Protein AF-A0A8T7CS31-F1 (afdb_monomer)

Nearest PDB structures (foldseek):
  3ty2-assembly1_B  TM=8.944E-01  e=1.759E-10  Coxiella burnetii
  4ryu-assembly1_B  TM=8.464E-01  e=2.432E-10  Salmonella enterica subsp. enterica serovar Enteritidis str. EC20130345
  2v4o-assembly2_D  TM=8.376E-01  e=2.432E-10  Salmonella enterica subsp. enterica serovar Typhimurium str. LT2
  4xer-assembly1_A  TM=8.449E-01  e=3.588E-10  Salmonella enterica subsp. enterica serovar Typhimurium str. LT2
  4xh8-assembly1_A  TM=7.629E-01  e=6.619E-09  Salmonella enterica subsp. enterica serovar Typhimurium str. LT2

Radius of gyration: 21.12 Å; Cα contacts (8 Å, |Δi|>4): 125; chains: 1; bounding box: 47×33×58 Å

Mean predicted aligned error: 6.76 Å

pLDDT: mean 91.4, std 8.72, range [53.69, 98.5]

Sequence (88 aa):
PDLPYEKLEGFRATRLGNRHRAEPVVRARDPRGSTIYWVGPAGPQQDCGPGTDFDAVNKGFVSVTPLKIDLTAHNEIEDIAGWLQDDT

Foldseek 3Di:
DPDPPVQAPEADEAEAWDFDAADDWDWDADPVRDIDTHGHHTHHGPGCDPRHCNVQVVVRHHYDYDDDPPPPPVVCVVVVVVVVVVVD

Structure (mmCIF, N/CA/C/O backbone):
data_AF-A0A8T7CS31-F1
#
_entry.id   AF-A0A8T7CS31-F1
#
loop_
_atom_site.group_PDB
_atom_site.id
_atom_site.type_symbol
_atom_site.label_atom_id
_atom_site.label_alt_id
_atom_site.label_comp_id
_atom_site.label_asym_id
_atom_site.label_entity_id
_atom_site.label_seq_id
_atom_site.pdbx_PDB_ins_code
_atom_site.Cartn_x
_atom_site.Cartn_y
_atom_site.Cartn_z
_atom_site.occupancy
_atom_site.B_iso_or_equiv
_atom_site.auth_seq_id
_atom_site.auth_comp_id
_atom_site.auth_asym_id
_atom_site.auth_atom_id
_atom_site.pdbx_PDB_model_num
ATOM 1 N N . PRO A 1 1 ? -12.570 -5.865 -6.633 1.00 91.56 1 PRO A N 1
ATOM 2 C CA . PRO A 1 1 ? -12.394 -7.229 -7.186 1.00 91.56 1 PRO A CA 1
ATOM 3 C C . PRO A 1 1 ? -12.719 -7.172 -8.671 1.00 91.56 1 PRO A C 1
ATOM 5 O O . PRO A 1 1 ? -13.564 -6.365 -9.053 1.00 91.56 1 PRO A O 1
ATOM 8 N N . ASP A 1 2 ? -12.029 -7.961 -9.487 1.00 95.62 2 ASP A N 1
ATOM 9 C CA . ASP A 1 2 ? -12.267 -7.991 -10.931 1.00 95.62 2 ASP A CA 1
ATOM 10 C C . ASP A 1 2 ? -13.454 -8.914 -11.243 1.00 95.62 2 ASP A C 1
ATOM 12 O O . ASP A 1 2 ? -13.296 -10.088 -11.569 1.00 95.62 2 ASP A O 1
ATOM 16 N N . LEU A 1 3 ? -14.662 -8.405 -10.989 1.00 96.88 3 LEU A N 1
ATOM 17 C CA . LEU A 1 3 ? -15.928 -9.122 -11.122 1.00 96.88 3 LEU A CA 1
ATOM 18 C C . LEU A 1 3 ? -16.990 -8.185 -11.724 1.00 96.88 3 LEU A C 1
ATOM 20 O O . LEU A 1 3 ? -16.975 -6.989 -11.419 1.00 96.88 3 LEU A O 1
ATOM 24 N N . PRO A 1 4 ? -17.946 -8.708 -12.520 1.00 97.94 4 PRO A N 1
ATOM 25 C CA . PRO A 1 4 ? -19.160 -7.978 -12.881 1.00 97.94 4 PRO A CA 1
ATOM 26 C C . PRO A 1 4 ? -19.881 -7.441 -11.642 1.00 97.94 4 PRO A C 1
ATOM 28 O O . PRO A 1 4 ? -19.842 -8.070 -10.582 1.00 97.94 4 PRO A O 1
ATOM 31 N N . TYR A 1 5 ? -20.567 -6.307 -11.786 1.00 96.62 5 TYR A N 1
ATOM 32 C CA . TYR A 1 5 ? -21.196 -5.612 -10.661 1.00 96.62 5 TYR A CA 1
ATOM 33 C C . TYR A 1 5 ? -22.194 -6.503 -9.907 1.00 96.62 5 TYR A C 1
ATOM 35 O O . TYR A 1 5 ? -22.236 -6.506 -8.680 1.00 96.62 5 TYR A O 1
ATOM 43 N N . GLU A 1 6 ? -22.939 -7.330 -10.638 1.00 97.75 6 GLU A N 1
ATOM 44 C CA . GLU A 1 6 ? -23.955 -8.241 -10.106 1.00 97.75 6 GLU A CA 1
ATOM 45 C C . GLU A 1 6 ? -23.358 -9.402 -9.297 1.00 97.75 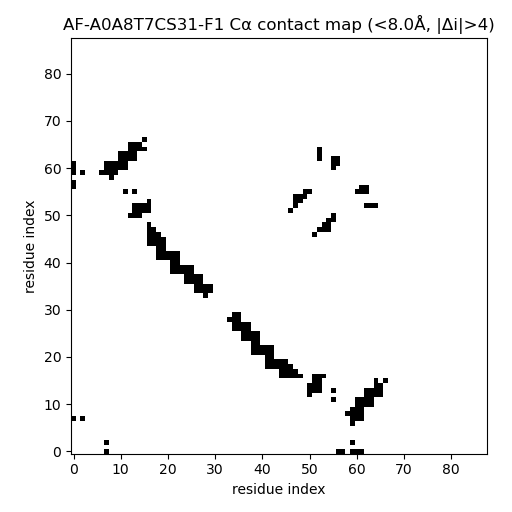6 GLU A C 1
ATOM 47 O O . GLU A 1 6 ? -24.085 -10.100 -8.595 1.00 97.75 6 GLU A O 1
ATOM 52 N N . LYS A 1 7 ? -22.044 -9.631 -9.406 1.00 97.88 7 LYS A N 1
ATOM 53 C CA . LYS A 1 7 ? -21.305 -10.677 -8.684 1.00 97.88 7 LYS A CA 1
ATOM 54 C C . LYS A 1 7 ? -20.492 -10.132 -7.509 1.00 97.88 7 LYS A C 1
ATOM 56 O O . LYS A 1 7 ? -19.701 -10.871 -6.930 1.00 97.88 7 LYS A O 1
ATOM 61 N N . LEU A 1 8 ? -20.629 -8.848 -7.182 1.00 98.00 8 LEU A N 1
ATOM 62 C CA . LEU A 1 8 ? -19.971 -8.273 -6.015 1.00 98.00 8 LEU A CA 1
ATOM 63 C C . LEU A 1 8 ? -20.657 -8.762 -4.739 1.00 98.00 8 LEU A C 1
ATOM 65 O O . LEU A 1 8 ? -21.869 -8.647 -4.593 1.00 98.00 8 LEU A O 1
ATOM 69 N N . GLU A 1 9 ? -19.863 -9.199 -3.765 1.00 98.19 9 GLU A N 1
ATOM 70 C CA . GLU A 1 9 ? -20.353 -9.623 -2.444 1.00 98.19 9 GLU A CA 1
ATOM 71 C C . GLU A 1 9 ? -20.759 -8.428 -1.546 1.00 98.19 9 GLU A C 1
ATOM 73 O O . GLU A 1 9 ? -21.134 -8.583 -0.385 1.00 98.19 9 GLU A O 1
ATOM 78 N N . GLY A 1 10 ? -20.675 -7.201 -2.073 1.00 97.69 10 GLY A N 1
ATOM 79 C CA . GLY A 1 10 ? -20.961 -5.949 -1.375 1.00 97.69 10 GLY A CA 1
ATOM 80 C C . GLY A 1 10 ? -19.704 -5.149 -1.028 1.00 97.69 10 GLY A C 1
ATOM 81 O O . GLY A 1 10 ? -18.648 -5.307 -1.645 1.00 97.69 10 GLY A O 1
ATOM 82 N N . PHE A 1 11 ? -19.821 -4.265 -0.036 1.00 98.25 11 PHE A N 1
ATOM 83 C CA . PHE A 1 11 ? -18.769 -3.335 0.389 1.00 98.25 11 PHE A CA 1
ATOM 84 C C . PHE A 1 11 ? -18.228 -3.711 1.769 1.00 98.25 11 PHE A C 1
ATOM 86 O O . PHE A 1 11 ? -18.982 -4.141 2.642 1.00 98.25 11 PHE A O 1
ATOM 93 N N . ARG A 1 12 ? -16.928 -3.503 1.995 1.00 98.19 12 ARG A N 1
ATOM 94 C CA . ARG A 1 12 ? -16.288 -3.660 3.306 1.00 98.19 12 ARG A CA 1
ATOM 95 C C . ARG A 1 12 ? -15.396 -2.472 3.628 1.00 98.19 12 ARG A C 1
ATOM 97 O O . ARG A 1 12 ? -14.558 -2.083 2.818 1.00 98.19 12 ARG A O 1
ATOM 104 N N . ALA A 1 13 ? -15.545 -1.962 4.848 1.00 98.12 13 ALA A N 1
ATOM 105 C CA . ALA A 1 13 ? -14.540 -1.101 5.451 1.00 98.12 13 ALA A CA 1
ATOM 106 C C . ALA A 1 13 ? -13.296 -1.938 5.777 1.00 98.12 13 ALA A C 1
ATOM 108 O O . ALA A 1 13 ? -13.406 -3.022 6.355 1.00 98.12 13 ALA A O 1
ATOM 109 N N . THR A 1 14 ? -12.127 -1.447 5.386 1.00 97.94 14 THR A N 1
ATOM 110 C CA . THR A 1 14 ? -10.860 -2.183 5.474 1.00 97.94 14 THR A CA 1
ATOM 111 C C . THR A 1 14 ? -9.756 -1.317 6.060 1.00 97.94 14 THR A C 1
ATOM 113 O O . THR A 1 14 ? -9.816 -0.091 6.004 1.00 97.94 14 THR A O 1
ATOM 116 N N . ARG A 1 15 ? -8.719 -1.955 6.606 1.00 96.00 15 ARG A N 1
ATOM 117 C CA . ARG A 1 15 ? -7.428 -1.301 6.876 1.00 96.00 15 ARG A CA 1
ATOM 118 C C . ARG A 1 15 ? -6.507 -1.449 5.661 1.00 96.00 15 ARG A C 1
ATOM 120 O O . ARG A 1 15 ? -6.655 -2.398 4.893 1.00 96.00 15 ARG A O 1
ATOM 127 N N . LEU A 1 16 ? -5.554 -0.533 5.500 1.00 95.19 16 LEU A N 1
ATOM 128 C CA . LEU A 1 16 ? -4.562 -0.593 4.423 1.00 95.19 16 LEU A CA 1
ATOM 129 C C . LEU A 1 16 ? -3.647 -1.812 4.631 1.00 95.19 16 LEU A C 1
ATOM 131 O O . LEU A 1 16 ? -3.015 -1.927 5.684 1.00 95.19 16 LEU A O 1
ATOM 135 N N . GLY A 1 17 ? -3.605 -2.728 3.662 1.00 92.06 17 GLY A N 1
ATOM 136 C CA . GLY A 1 17 ? -2.599 -3.788 3.617 1.00 92.06 17 GLY A CA 1
ATOM 137 C C . GLY A 1 17 ? -1.243 -3.244 3.164 1.00 92.06 17 GLY A C 1
ATOM 138 O O . GLY A 1 17 ? -1.127 -2.103 2.717 1.00 92.06 17 GLY A O 1
ATOM 139 N N . ASN A 1 18 ? -0.188 -4.052 3.246 1.00 86.88 18 ASN A N 1
ATOM 140 C CA . ASN A 1 18 ? 1.131 -3.646 2.757 1.00 86.88 18 ASN A CA 1
ATOM 141 C C . ASN A 1 18 ? 1.796 -4.731 1.905 1.00 86.88 18 ASN A C 1
ATOM 143 O O . ASN A 1 18 ? 1.457 -5.917 1.947 1.00 86.88 18 ASN A O 1
ATOM 147 N N . ARG A 1 19 ? 2.740 -4.295 1.074 1.00 83.12 19 ARG A N 1
ATOM 148 C CA . ARG A 1 19 ? 3.583 -5.166 0.257 1.00 83.12 19 ARG A CA 1
ATOM 149 C C . ARG A 1 19 ? 5.015 -5.090 0.754 1.00 83.12 19 ARG A C 1
ATOM 151 O O . ARG A 1 19 ? 5.444 -4.054 1.263 1.00 83.12 19 ARG A O 1
ATOM 158 N N . HIS A 1 20 ? 5.756 -6.166 0.528 1.00 79.00 20 HIS A N 1
ATOM 159 C CA . HIS A 1 20 ? 7.203 -6.149 0.631 1.00 79.00 20 HIS A CA 1
ATOM 160 C C . HIS A 1 20 ? 7.790 -5.117 -0.342 1.00 79.00 20 HIS A C 1
ATOM 162 O O . HIS A 1 20 ? 7.144 -4.702 -1.313 1.00 79.00 20 HIS A O 1
ATOM 168 N N . ARG A 1 21 ? 9.040 -4.706 -0.083 1.00 72.12 21 ARG A N 1
ATOM 169 C CA . ARG A 1 21 ? 9.776 -3.805 -0.981 1.00 72.12 21 ARG A CA 1
ATOM 170 C C . ARG A 1 21 ? 9.733 -4.333 -2.416 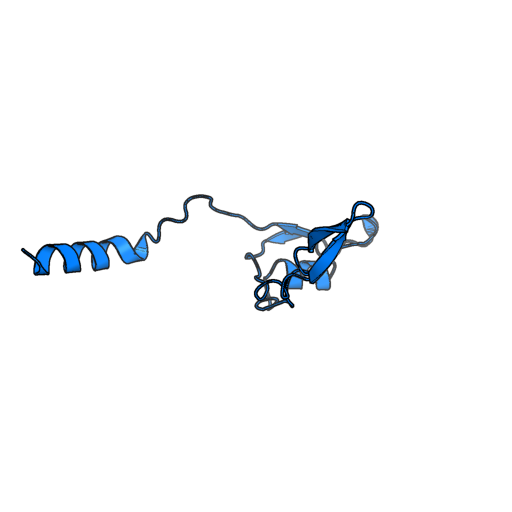1.00 72.12 21 ARG A C 1
ATOM 172 O O . ARG A 1 21 ? 9.753 -5.542 -2.634 1.00 72.12 21 ARG A O 1
ATOM 179 N N . ALA A 1 22 ? 9.671 -3.402 -3.368 1.00 76.38 22 ALA A N 1
ATOM 180 C CA . ALA A 1 22 ? 9.740 -3.723 -4.786 1.00 76.38 22 ALA A CA 1
ATOM 181 C C . ALA A 1 22 ? 10.984 -4.562 -5.097 1.00 76.38 22 ALA A C 1
ATOM 183 O O . ALA A 1 22 ? 12.022 -4.428 -4.439 1.00 76.38 22 ALA A O 1
ATOM 184 N N . GLU A 1 23 ? 10.859 -5.418 -6.105 1.00 81.06 23 GLU A N 1
ATOM 185 C CA . GLU A 1 23 ? 11.985 -6.194 -6.602 1.00 81.06 23 GLU A CA 1
ATOM 186 C C . GLU A 1 23 ? 13.106 -5.273 -7.122 1.00 81.06 23 GLU A C 1
ATOM 188 O O . GLU A 1 23 ? 12.853 -4.110 -7.468 1.00 81.06 23 GLU A O 1
ATOM 193 N N . PRO A 1 24 ? 14.362 -5.760 -7.170 1.00 83.50 24 PRO A N 1
ATOM 194 C CA . PRO A 1 24 ? 15.490 -4.967 -7.641 1.00 83.50 24 PRO A CA 1
ATOM 195 C C . PRO A 1 24 ? 15.261 -4.361 -9.029 1.00 83.50 24 PRO A C 1
ATOM 197 O O . PRO A 1 24 ? 14.596 -4.938 -9.889 1.00 83.50 24 PRO A O 1
ATOM 200 N N . VAL A 1 25 ? 15.872 -3.198 -9.262 1.00 87.94 25 VAL A N 1
ATOM 201 C CA . VAL A 1 25 ? 15.832 -2.541 -10.572 1.00 87.94 25 VAL A CA 1
ATOM 202 C C . VAL A 1 25 ? 16.477 -3.411 -11.648 1.00 87.94 25 VAL A C 1
ATOM 204 O O . VAL A 1 25 ? 17.548 -3.990 -11.448 1.00 87.94 25 VAL A O 1
ATOM 207 N N . VAL A 1 26 ? 15.854 -3.455 -12.824 1.00 88.94 26 VAL A N 1
ATOM 208 C CA . VAL A 1 26 ? 16.374 -4.201 -13.972 1.00 88.94 26 VAL A CA 1
ATOM 209 C C . VAL A 1 26 ? 17.123 -3.241 -14.889 1.00 88.94 26 VAL A C 1
ATOM 211 O O . VAL A 1 26 ? 16.537 -2.338 -15.490 1.00 88.94 26 VAL A O 1
ATOM 214 N N . ARG A 1 27 ? 18.440 -3.427 -15.005 1.00 92.75 27 ARG A N 1
ATOM 215 C CA . ARG A 1 27 ? 19.287 -2.645 -15.915 1.00 92.75 27 ARG A CA 1
ATOM 216 C C . ARG A 1 27 ? 19.120 -3.140 -17.352 1.00 92.75 27 ARG A C 1
ATOM 218 O O . ARG A 1 27 ? 19.293 -4.325 -17.617 1.00 92.75 27 ARG A O 1
ATOM 225 N N . ALA A 1 28 ? 18.871 -2.227 -18.285 1.00 93.69 28 ALA A N 1
ATOM 226 C CA . ALA A 1 28 ? 18.774 -2.523 -19.713 1.00 93.69 28 ALA A CA 1
ATOM 227 C C . ALA A 1 28 ? 19.472 -1.446 -20.564 1.00 93.69 28 ALA A C 1
ATOM 229 O O . ALA A 1 28 ? 19.973 -0.444 -20.045 1.00 93.69 28 ALA A O 1
ATOM 230 N N . ARG A 1 29 ? 19.526 -1.665 -21.881 1.00 96.38 29 ARG A N 1
ATOM 231 C CA . ARG A 1 29 ? 19.911 -0.641 -22.860 1.00 96.38 29 ARG A CA 1
ATOM 232 C C . ARG A 1 29 ? 18.697 -0.234 -23.680 1.00 96.38 29 ARG A C 1
ATOM 234 O O . ARG A 1 29 ? 17.909 -1.094 -24.066 1.00 96.38 29 ARG A O 1
ATOM 241 N N . ASP A 1 30 ? 18.564 1.058 -23.941 1.00 94.19 30 ASP A N 1
ATOM 242 C CA . ASP A 1 30 ? 17.591 1.552 -24.909 1.00 94.19 30 ASP A CA 1
ATOM 243 C C . ASP A 1 30 ? 18.065 1.273 -26.356 1.00 94.19 30 ASP A C 1
ATOM 245 O O . ASP A 1 30 ? 19.226 0.904 -26.579 1.00 94.19 30 ASP A O 1
ATOM 249 N N . PRO A 1 31 ? 17.206 1.476 -27.371 1.00 94.31 31 PRO A N 1
ATOM 250 C C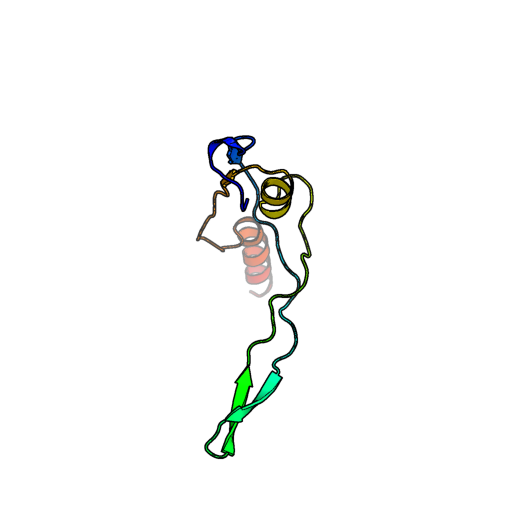A . PRO A 1 31 ? 17.584 1.296 -28.775 1.00 94.31 31 PRO A CA 1
ATOM 2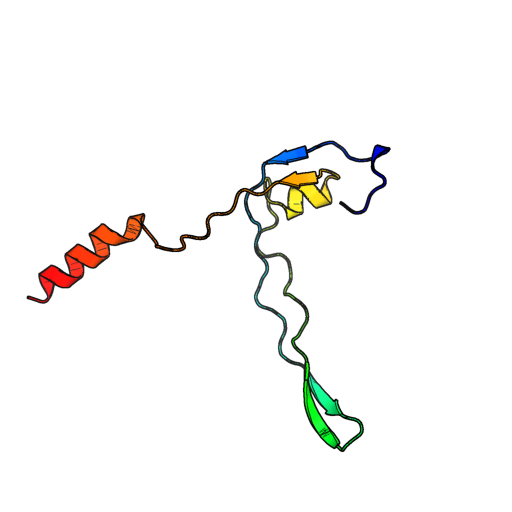51 C C . PRO A 1 31 ? 18.707 2.225 -29.269 1.00 94.31 31 PRO A C 1
ATOM 253 O O . PRO A 1 31 ? 19.247 2.006 -30.350 1.00 94.31 31 PRO A O 1
ATOM 256 N N . ARG A 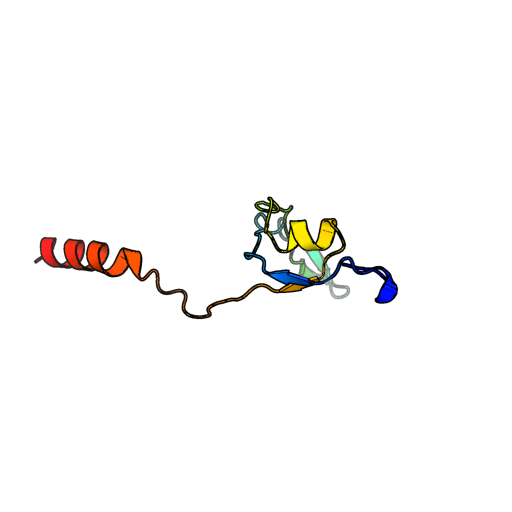1 32 ? 19.056 3.270 -28.509 1.00 94.69 32 ARG A N 1
ATOM 257 C CA . ARG A 1 32 ? 20.135 4.225 -28.810 1.00 94.69 32 ARG A CA 1
ATOM 258 C C . ARG A 1 32 ? 21.432 3.885 -28.061 1.00 94.69 32 ARG A C 1
ATOM 260 O O . ARG A 1 32 ? 22.413 4.612 -28.180 1.00 94.69 32 ARG A O 1
ATOM 267 N N . GLY A 1 33 ? 21.452 2.783 -27.309 1.00 92.81 33 GLY A N 1
ATOM 268 C CA . GLY A 1 33 ? 22.607 2.286 -26.565 1.00 92.81 33 GLY A CA 1
ATOM 269 C C . GLY A 1 33 ? 22.790 2.879 -25.164 1.00 92.81 33 GLY A C 1
ATOM 270 O O . GLY A 1 33 ? 23.725 2.461 -24.468 1.00 92.81 33 GLY A O 1
ATOM 271 N N . SER A 1 34 ? 21.915 3.787 -24.723 1.00 96.12 34 SER A N 1
ATOM 272 C CA . SER A 1 34 ? 21.951 4.396 -23.388 1.00 96.12 34 SER A CA 1
ATOM 273 C C . SER A 1 34 ? 21.527 3.391 -22.321 1.00 96.12 34 SER A C 1
ATOM 275 O O . SER A 1 34 ? 20.672 2.540 -22.557 1.00 96.12 34 SER A O 1
ATOM 277 N N . THR A 1 35 ? 22.117 3.477 -21.125 1.00 96.38 35 THR A N 1
ATOM 278 C CA . THR A 1 35 ? 21.683 2.637 -19.998 1.00 96.38 35 THR A CA 1
ATOM 279 C C . THR A 1 35 ? 20.369 3.170 -19.433 1.00 96.38 35 THR A C 1
ATOM 281 O O . THR A 1 35 ? 20.275 4.352 -19.116 1.00 96.38 35 THR A O 1
ATOM 284 N N . ILE A 1 36 ? 19.393 2.282 -19.261 1.00 95.56 36 ILE A N 1
ATOM 285 C CA . ILE A 1 36 ? 18.117 2.551 -18.593 1.00 95.56 36 ILE A CA 1
ATOM 286 C C . ILE A 1 36 ? 17.931 1.589 -17.416 1.00 95.56 36 ILE A C 1
ATOM 288 O O . ILE A 1 36 ? 18.502 0.494 -17.397 1.00 95.56 36 ILE A O 1
ATOM 292 N N . TYR A 1 37 ? 17.125 1.999 -16.440 1.00 93.12 37 TYR A N 1
ATOM 293 C CA . TYR A 1 37 ? 16.797 1.202 -15.261 1.00 93.12 37 TYR A CA 1
ATOM 294 C C . TYR A 1 37 ? 15.281 1.108 -15.132 1.00 93.12 37 TYR A C 1
ATOM 296 O O . TYR A 1 37 ? 14.606 2.123 -14.971 1.00 93.12 37 TYR A O 1
ATOM 304 N N . TRP A 1 38 ? 14.753 -0.107 -15.208 1.00 91.12 38 TRP A N 1
ATOM 305 C CA . TRP A 1 38 ? 13.342 -0.377 -14.973 1.00 91.12 38 TRP A CA 1
ATOM 306 C C . TRP A 1 38 ? 13.105 -0.584 -13.484 1.00 91.12 38 TRP A C 1
ATOM 308 O O . TRP A 1 38 ? 13.822 -1.354 -12.841 1.00 91.12 38 TRP A O 1
ATOM 318 N N . VAL A 1 39 ? 12.094 0.093 -12.941 1.00 88.06 39 VAL A N 1
ATOM 319 C CA . VAL A 1 39 ? 11.602 -0.190 -11.589 1.00 88.06 39 VAL A CA 1
ATOM 320 C C . VAL A 1 39 ? 11.043 -1.612 -11.591 1.00 88.06 39 VAL A C 1
ATOM 322 O O . VAL A 1 39 ? 10.206 -1.940 -12.433 1.00 88.06 39 VAL A O 1
ATOM 325 N N . GLY A 1 40 ? 11.552 -2.456 -10.692 1.00 81.75 40 GLY A N 1
ATOM 326 C CA . GLY A 1 40 ? 11.085 -3.831 -10.548 1.00 81.75 40 GLY A CA 1
ATOM 327 C C . GLY A 1 40 ? 9.615 -3.884 -10.117 1.00 81.75 40 GLY A C 1
ATOM 328 O O . GLY A 1 40 ? 9.087 -2.900 -9.585 1.00 81.75 40 GLY A O 1
ATOM 329 N N . PRO A 1 41 ? 8.923 -5.011 -10.351 1.00 81.50 41 PRO A N 1
ATOM 330 C CA . PRO A 1 41 ? 7.544 -5.171 -9.915 1.00 81.50 41 PRO A CA 1
ATOM 331 C C . PRO A 1 41 ? 7.412 -4.949 -8.402 1.00 81.50 41 PRO A C 1
ATOM 333 O O . PRO A 1 41 ? 8.348 -5.157 -7.623 1.00 81.50 41 PRO A O 1
ATOM 336 N N . ALA A 1 42 ? 6.225 -4.513 -7.976 1.00 78.25 42 ALA A N 1
ATOM 337 C CA . ALA A 1 42 ? 5.917 -4.405 -6.557 1.00 78.25 42 ALA A CA 1
ATOM 338 C C . ALA A 1 42 ? 6.112 -5.769 -5.881 1.00 78.25 42 ALA A C 1
ATOM 340 O O . ALA A 1 42 ? 5.685 -6.789 -6.425 1.00 78.25 42 ALA A O 1
ATOM 341 N N . GLY A 1 43 ? 6.720 -5.771 -4.694 1.00 76.19 43 GLY A N 1
ATOM 342 C CA . GLY A 1 43 ? 7.000 -6.998 -3.961 1.00 76.19 43 GLY A CA 1
ATOM 343 C C . GLY A 1 43 ? 5.727 -7.774 -3.596 1.00 76.19 43 GLY A C 1
ATOM 344 O O . GLY A 1 43 ? 4.609 -7.241 -3.697 1.00 76.19 43 GLY A O 1
ATOM 345 N N . PRO A 1 44 ? 5.880 -9.037 -3.158 1.00 76.44 44 PRO A N 1
ATOM 346 C CA . PRO A 1 44 ? 4.756 -9.850 -2.708 1.00 76.44 44 PRO A CA 1
ATOM 347 C C . PRO A 1 44 ? 3.997 -9.177 -1.554 1.00 76.44 44 PRO A C 1
ATOM 349 O O . PRO A 1 44 ? 4.535 -8.321 -0.848 1.00 76.44 44 PRO A O 1
ATOM 352 N N . GLN A 1 45 ? 2.729 -9.551 -1.365 1.00 73.81 45 GLN A N 1
ATOM 353 C CA . GLN A 1 45 ? 1.932 -9.090 -0.224 1.00 73.81 45 GLN A CA 1
ATOM 354 C C . GLN A 1 45 ? 2.638 -9.462 1.086 1.00 73.81 45 GLN A C 1
ATOM 356 O O . GLN A 1 45 ? 2.988 -10.622 1.285 1.00 73.81 45 GLN A O 1
ATOM 361 N N . GLN A 1 46 ? 2.865 -8.469 1.946 1.00 74.38 46 GLN A N 1
ATOM 362 C CA . GLN A 1 46 ? 3.498 -8.644 3.254 1.00 74.38 46 GLN A CA 1
ATOM 363 C C . GLN A 1 46 ? 2.432 -8.709 4.351 1.00 74.38 46 GLN A C 1
ATOM 365 O O . GLN A 1 46 ? 2.484 -9.579 5.215 1.00 74.38 46 GLN A O 1
ATOM 370 N N . ASP A 1 47 ? 1.419 -7.847 4.267 1.00 81.88 47 ASP A N 1
ATOM 371 C CA . ASP A 1 47 ? 0.221 -7.884 5.095 1.00 81.88 47 ASP A CA 1
ATOM 372 C C . ASP A 1 47 ? -1.016 -7.857 4.200 1.00 81.88 47 ASP A C 1
ATOM 374 O O . ASP A 1 47 ? -1.474 -6.811 3.735 1.00 81.88 47 ASP A O 1
ATOM 378 N N . CYS A 1 48 ? -1.536 -9.055 3.962 1.00 85.44 48 CYS A N 1
ATOM 379 C CA . CYS A 1 48 ? -2.804 -9.328 3.295 1.00 85.44 48 CYS A CA 1
ATOM 380 C C . CYS A 1 48 ? -3.745 -10.125 4.208 1.00 85.44 48 CYS A C 1
ATOM 382 O O . CYS A 1 48 ? -4.566 -10.912 3.735 1.00 85.44 48 CYS A O 1
ATOM 384 N N . GLY A 1 49 ? -3.581 -9.982 5.527 1.00 88.19 49 GLY A N 1
ATOM 385 C CA . GLY A 1 49 ? -4.374 -10.710 6.510 1.00 88.19 49 GLY A CA 1
ATOM 386 C C . GLY A 1 49 ? -5.838 -10.252 6.564 1.00 88.19 49 GLY A C 1
ATOM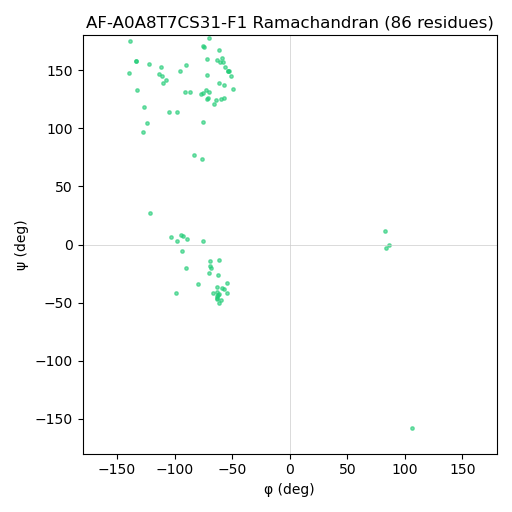 387 O O . GLY A 1 49 ? -6.227 -9.293 5.886 1.00 88.19 49 GLY A O 1
ATOM 388 N N . PRO A 1 50 ? -6.665 -10.897 7.407 1.00 93.38 50 PRO A N 1
ATOM 389 C CA . PRO A 1 50 ? -8.067 -10.536 7.580 1.00 93.38 50 PRO A CA 1
ATOM 390 C C . PRO A 1 50 ? -8.282 -9.035 7.817 1.00 93.38 50 PRO A C 1
ATOM 392 O O . PRO A 1 50 ? -7.587 -8.407 8.621 1.00 93.38 50 PRO A O 1
ATOM 395 N N . GLY A 1 51 ? -9.259 -8.464 7.108 1.00 93.25 51 GLY A N 1
ATOM 396 C CA . GLY A 1 51 ? -9.635 -7.049 7.229 1.00 93.25 51 GLY A CA 1
ATOM 397 C C . GLY A 1 51 ? -8.788 -6.071 6.407 1.00 93.25 51 GLY A C 1
ATOM 398 O O . GLY A 1 51 ? -9.097 -4.878 6.397 1.00 93.25 51 GLY A O 1
ATOM 399 N N . THR A 1 52 ? -7.756 -6.549 5.704 1.00 97.06 52 THR A N 1
ATOM 400 C CA . THR A 1 52 ? -7.043 -5.746 4.700 1.00 97.06 52 THR A CA 1
ATOM 401 C C . THR A 1 52 ? -7.891 -5.526 3.450 1.00 97.06 52 THR A C 1
ATOM 403 O O . THR A 1 52 ? -8.826 -6.276 3.153 1.00 97.06 52 THR A O 1
ATOM 406 N N . ASP A 1 53 ? -7.532 -4.504 2.686 1.00 96.12 53 ASP A N 1
ATOM 407 C CA . ASP A 1 53 ? -8.006 -4.303 1.319 1.00 96.12 53 ASP A CA 1
ATOM 408 C C . ASP A 1 53 ? -7.756 -5.525 0.417 1.00 96.12 53 ASP A C 1
ATOM 410 O O . ASP A 1 53 ? -8.661 -5.946 -0.307 1.00 96.12 53 ASP A O 1
ATOM 414 N N . PHE A 1 54 ? -6.582 -6.155 0.518 1.00 94.69 54 PHE A N 1
ATOM 415 C CA . PHE A 1 54 ? -6.264 -7.393 -0.197 1.00 94.69 54 PHE A CA 1
ATOM 416 C C . PHE A 1 54 ? -7.216 -8.542 0.155 1.00 94.69 54 PHE A C 1
ATOM 418 O O . PHE A 1 54 ? -7.738 -9.195 -0.747 1.00 94.69 54 PHE A O 1
ATOM 425 N N . ASP A 1 55 ? -7.477 -8.773 1.445 1.00 96.00 55 ASP A N 1
ATOM 426 C CA . ASP A 1 55 ? -8.399 -9.818 1.906 1.00 96.00 55 ASP A CA 1
ATOM 427 C C . ASP A 1 55 ? -9.828 -9.588 1.395 1.00 96.00 55 ASP A C 1
ATOM 429 O O . ASP A 1 55 ? -10.479 -10.521 0.922 1.00 96.00 55 ASP A O 1
ATOM 433 N N . ALA A 1 56 ? -10.311 -8.341 1.430 1.00 97.50 56 ALA A N 1
ATOM 434 C CA . ALA A 1 56 ? -11.634 -7.994 0.914 1.00 97.50 56 ALA A CA 1
ATOM 435 C C . ALA A 1 56 ? -11.742 -8.244 -0.598 1.00 97.50 56 ALA A C 1
ATOM 437 O O . ALA A 1 56 ? -12.699 -8.880 -1.047 1.00 97.50 56 ALA A O 1
ATOM 438 N N . VAL A 1 57 ? -10.743 -7.806 -1.371 1.00 96.88 57 VAL A N 1
ATOM 439 C CA . VAL A 1 57 ? -10.703 -8.007 -2.825 1.00 96.88 57 VAL A CA 1
ATOM 440 C C . VAL A 1 57 ? -10.627 -9.494 -3.180 1.00 96.88 57 VAL A C 1
ATOM 442 O O . VAL A 1 57 ? -11.387 -9.938 -4.040 1.00 96.88 57 VAL A O 1
ATOM 445 N N . ASN A 1 58 ? -9.788 -10.276 -2.493 1.00 95.50 58 ASN A N 1
ATOM 446 C CA . ASN A 1 58 ? -9.663 -11.724 -2.711 1.00 95.50 58 ASN A CA 1
ATOM 447 C C . ASN A 1 58 ? -10.963 -12.487 -2.405 1.00 95.50 58 ASN A C 1
ATOM 449 O O . ASN A 1 58 ? -11.205 -13.544 -2.980 1.00 95.50 58 ASN A O 1
ATOM 453 N N . LYS A 1 59 ? -11.810 -11.946 -1.522 1.00 96.88 59 LYS A N 1
ATOM 454 C CA . LYS A 1 59 ? -13.117 -12.512 -1.153 1.00 96.88 59 LYS A CA 1
ATOM 455 C C . LYS A 1 59 ? -14.287 -11.969 -1.981 1.00 96.88 59 LYS A C 1
ATOM 457 O O . LYS A 1 59 ? -15.427 -12.252 -1.640 1.00 96.88 59 LYS A O 1
ATOM 462 N N . GLY A 1 60 ? -14.037 -11.176 -3.026 1.00 97.69 60 GLY A N 1
ATOM 463 C CA . GLY A 1 60 ? -15.095 -10.665 -3.906 1.00 97.69 60 GLY A CA 1
ATOM 464 C C . GLY A 1 60 ? -15.827 -9.414 -3.402 1.00 97.69 60 GLY A C 1
ATOM 465 O O . GLY A 1 60 ? -16.824 -9.013 -4.000 1.00 97.69 60 GLY A O 1
ATOM 466 N N . PHE A 1 61 ? -15.320 -8.741 -2.365 1.00 98.50 61 PHE A N 1
ATOM 467 C CA . PHE A 1 61 ? -15.892 -7.495 -1.841 1.00 98.50 61 PHE A CA 1
ATOM 468 C C . PHE A 1 61 ? -15.208 -6.256 -2.423 1.00 98.50 61 PHE A C 1
ATOM 470 O O . PHE A 1 61 ? -14.004 -6.250 -2.686 1.00 98.50 61 PHE A O 1
ATOM 477 N N . VAL A 1 62 ? -15.956 -5.160 -2.555 1.00 98.25 62 VAL A N 1
ATOM 478 C CA . VAL A 1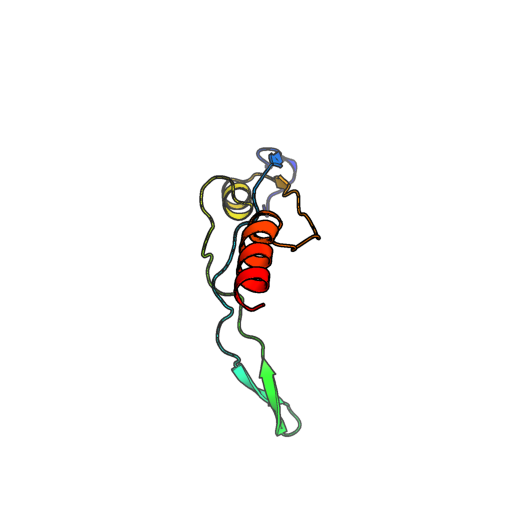 62 ? -15.390 -3.818 -2.744 1.00 98.25 62 VAL A CA 1
ATOM 479 C C . VAL A 1 62 ? -14.739 -3.368 -1.434 1.00 98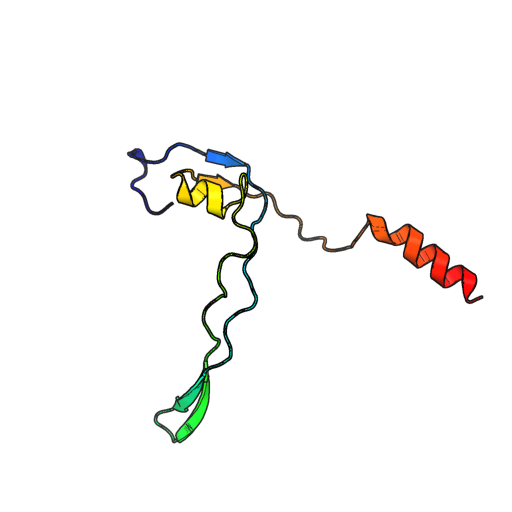.25 62 VAL A C 1
ATOM 481 O O . VAL A 1 62 ? -15.383 -3.366 -0.386 1.00 98.25 62 VAL A O 1
ATOM 484 N N . SER A 1 63 ? -13.466 -2.983 -1.490 1.00 98.31 63 SER A N 1
ATOM 485 C CA . SER A 1 63 ? -12.715 -2.459 -0.346 1.00 98.31 63 SER A CA 1
ATOM 486 C C . SER A 1 63 ? -12.849 -0.938 -0.279 1.00 98.31 63 SER A C 1
ATOM 488 O O . SER A 1 63 ? -12.661 -0.250 -1.283 1.00 98.31 63 SER A O 1
ATOM 490 N N . VAL A 1 64 ? -13.171 -0.418 0.905 1.00 98.25 64 VAL A N 1
ATOM 491 C CA . VAL A 1 64 ? -13.190 1.015 1.213 1.00 98.25 64 VAL A CA 1
ATOM 492 C C . VAL A 1 64 ? -12.273 1.251 2.410 1.00 98.25 64 VAL A C 1
ATOM 494 O O . VAL A 1 64 ? -12.620 0.936 3.548 1.00 98.25 64 VAL A O 1
ATOM 497 N N . THR A 1 65 ? -11.089 1.802 2.150 1.00 97.75 65 THR A N 1
ATOM 498 C CA . THR A 1 65 ? -10.063 2.040 3.172 1.00 97.75 65 THR A CA 1
ATOM 499 C C . THR A 1 65 ? -9.999 3.530 3.517 1.00 97.75 65 THR A C 1
ATOM 501 O O . THR A 1 65 ? -9.603 4.326 2.663 1.00 97.75 65 THR A O 1
ATOM 504 N N . PRO A 1 66 ? -10.359 3.947 4.744 1.00 96.62 66 PRO A N 1
ATOM 505 C CA . PRO A 1 66 ? -10.149 5.321 5.179 1.00 96.62 66 PRO A CA 1
ATOM 506 C C . PRO A 1 66 ? -8.653 5.564 5.413 1.00 96.62 66 PRO A C 1
ATOM 508 O O . PRO A 1 66 ? -8.012 4.851 6.185 1.00 96.62 66 PRO A O 1
ATOM 511 N N . LEU A 1 67 ? -8.098 6.585 4.761 1.00 94.88 67 LEU A N 1
ATOM 512 C CA . LEU A 1 67 ? -6.696 6.978 4.898 1.00 94.88 67 LEU A CA 1
ATOM 513 C C . LEU A 1 67 ? -6.585 8.355 5.555 1.00 94.88 67 LEU A C 1
ATOM 515 O O . LEU A 1 67 ? -7.422 9.231 5.338 1.00 94.88 67 LEU A O 1
ATOM 519 N N . LYS A 1 68 ? -5.521 8.548 6.335 1.00 92.12 68 LYS A N 1
ATOM 520 C CA . LYS A 1 68 ? -5.092 9.856 6.836 1.00 92.12 68 LYS A CA 1
ATOM 521 C C . LYS A 1 68 ? -3.828 10.275 6.087 1.00 92.12 68 LYS A C 1
ATOM 523 O O . LYS A 1 68 ? -2.984 9.430 5.808 1.00 92.12 68 LYS A O 1
ATOM 528 N N . ILE A 1 69 ? -3.709 11.563 5.766 1.00 93.69 69 ILE A N 1
ATOM 529 C CA . ILE A 1 69 ? -2.498 12.138 5.147 1.00 93.69 69 ILE A CA 1
ATOM 530 C C . ILE A 1 69 ? -1.488 12.638 6.180 1.00 93.69 69 ILE A C 1
ATOM 532 O O . ILE A 1 69 ? -0.321 12.826 5.857 1.00 93.69 69 ILE A O 1
ATOM 536 N N . ASP A 1 70 ? -1.947 12.880 7.406 1.00 94.75 70 ASP A N 1
ATOM 537 C CA . ASP A 1 70 ? -1.083 13.261 8.509 1.00 94.75 70 ASP A CA 1
ATOM 538 C C . ASP A 1 70 ? -0.321 12.023 8.991 1.00 94.75 70 ASP A C 1
ATOM 540 O O . ASP A 1 70 ? -0.901 11.117 9.592 1.00 94.75 70 ASP A O 1
ATOM 544 N N . LEU A 1 71 ? 0.966 11.981 8.648 1.00 93.56 71 LEU A N 1
ATOM 545 C CA . LEU A 1 71 ? 1.894 10.906 8.996 1.00 93.56 71 LEU A CA 1
ATOM 546 C C . LEU A 1 71 ? 2.687 11.216 10.272 1.00 93.56 71 LEU A C 1
ATOM 548 O O . LEU A 1 71 ? 3.621 10.483 10.595 1.00 93.56 71 LEU A O 1
ATOM 552 N N . THR A 1 72 ? 2.344 12.294 10.984 1.00 94.62 72 THR A N 1
ATOM 553 C CA . THR A 1 72 ? 2.952 12.599 12.278 1.00 94.62 72 THR A CA 1
ATOM 554 C C . THR A 1 72 ? 2.676 11.440 13.230 1.00 94.62 72 THR A C 1
ATOM 556 O O . THR A 1 72 ? 1.526 11.041 13.436 1.00 94.62 72 THR A O 1
ATOM 559 N N . ALA A 1 73 ? 3.735 10.882 13.816 1.00 95.31 73 ALA A N 1
ATOM 560 C CA . ALA A 1 73 ? 3.629 9.840 14.825 1.00 95.31 73 ALA A CA 1
ATOM 561 C C . ALA A 1 73 ? 3.216 10.477 16.163 1.00 95.31 73 ALA A C 1
ATOM 563 O O . ALA A 1 73 ? 4.031 10.652 17.058 1.00 95.31 73 ALA A O 1
ATOM 564 N N . HIS A 1 74 ? 1.946 10.884 16.270 1.00 95.88 74 HIS A N 1
ATOM 565 C CA . HIS A 1 74 ? 1.426 11.671 17.400 1.00 95.88 74 HIS A CA 1
ATOM 566 C C . HIS A 1 74 ? 1.678 11.032 18.769 1.00 95.88 74 HIS A C 1
ATOM 568 O O . HIS A 1 74 ? 1.927 11.747 19.732 1.00 95.88 74 HIS A O 1
ATOM 574 N N . ASN A 1 75 ? 1.664 9.699 18.841 1.00 96.56 75 ASN A N 1
ATOM 575 C CA . ASN A 1 75 ? 1.937 8.963 20.077 1.00 96.56 75 ASN A CA 1
ATOM 576 C C . ASN A 1 75 ? 3.399 9.085 20.544 1.00 96.56 75 ASN A C 1
ATOM 578 O O . ASN A 1 75 ? 3.667 8.855 21.712 1.00 96.56 75 ASN A O 1
ATOM 582 N N . GLU A 1 76 ? 4.322 9.454 19.653 1.00 97.06 76 GLU A N 1
ATOM 583 C CA . GLU A 1 76 ? 5.763 9.547 19.933 1.00 97.06 76 GLU A CA 1
ATOM 584 C C . GLU A 1 76 ? 6.182 10.966 20.359 1.00 97.06 76 GLU A C 1
ATOM 586 O O . GLU A 1 76 ? 7.343 11.207 20.681 1.00 97.06 76 GLU A O 1
ATOM 591 N N . ILE A 1 77 ? 5.263 11.942 20.319 1.00 97.00 77 ILE A N 1
ATOM 592 C CA . ILE A 1 77 ? 5.585 13.353 20.580 1.00 97.00 77 ILE A CA 1
ATOM 593 C C . ILE A 1 77 ? 6.098 13.550 22.011 1.00 97.00 77 ILE A C 1
ATOM 595 O O . ILE A 1 77 ? 7.069 14.279 22.209 1.00 97.00 77 ILE A O 1
ATOM 599 N N . GLU A 1 78 ? 5.458 12.918 22.998 1.00 96.62 78 GLU A N 1
ATOM 600 C CA . GLU A 1 78 ? 5.834 13.056 24.411 1.00 96.62 78 GLU A CA 1
ATOM 601 C C . GLU A 1 78 ? 7.211 12.443 24.695 1.00 96.62 78 GLU A C 1
ATOM 603 O O . GLU A 1 78 ? 8.033 13.079 25.356 1.00 96.62 78 GLU A O 1
ATOM 608 N N . ASP A 1 79 ? 7.502 11.272 24.122 1.00 96.56 79 ASP A N 1
ATOM 609 C CA . ASP A 1 79 ? 8.791 10.592 24.284 1.00 96.56 79 ASP A CA 1
ATOM 610 C C . ASP A 1 79 ? 9.943 11.428 23.709 1.00 96.56 79 ASP A C 1
ATOM 612 O O . ASP A 1 79 ? 10.949 11.666 24.381 1.00 96.56 79 ASP A O 1
ATOM 616 N N . ILE A 1 80 ? 9.771 11.954 22.490 1.00 96.56 80 ILE A N 1
ATOM 617 C CA . ILE A 1 80 ? 10.768 12.826 21.851 1.00 96.56 80 ILE A CA 1
ATOM 618 C C . ILE A 1 80 ? 10.962 14.116 22.659 1.00 96.56 80 ILE A C 1
ATOM 620 O O . ILE A 1 80 ? 12.092 14.583 22.814 1.00 96.56 80 ILE A O 1
ATOM 624 N N . ALA A 1 81 ? 9.880 14.702 23.182 1.00 96.25 81 ALA A N 1
ATOM 625 C CA . ALA A 1 81 ? 9.959 15.902 24.009 1.00 96.25 81 ALA A CA 1
ATOM 626 C C . ALA A 1 81 ? 10.733 15.660 25.315 1.00 96.25 81 ALA A C 1
ATOM 628 O O . ALA A 1 81 ? 11.470 16.549 25.739 1.00 96.25 81 ALA A O 1
ATOM 629 N N . GLY A 1 82 ? 10.594 14.475 25.921 1.00 96.50 82 GLY A N 1
ATOM 630 C CA . GLY A 1 82 ? 11.377 14.061 27.085 1.00 96.50 82 GLY A CA 1
ATOM 631 C C . GLY A 1 82 ? 12.876 14.000 26.784 1.00 96.50 82 GLY A C 1
ATOM 632 O O . GLY A 1 82 ? 13.660 14.650 27.469 1.00 96.50 82 GLY A O 1
ATOM 633 N N . TRP A 1 83 ? 13.277 13.320 25.703 1.00 96.06 83 TRP A N 1
ATOM 634 C CA . TRP A 1 83 ? 14.698 13.188 25.333 1.00 96.06 83 TRP A CA 1
ATOM 635 C C . TRP A 1 83 ? 15.39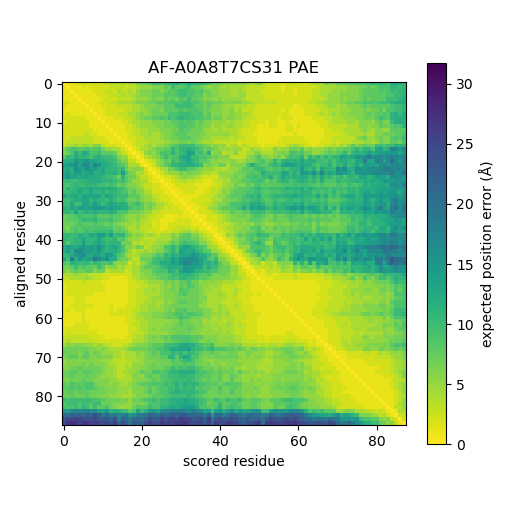5 14.531 25.103 1.00 96.06 83 TRP A C 1
ATOM 637 O O . TRP A 1 83 ? 16.551 14.699 25.472 1.00 96.06 83 TRP A O 1
ATOM 647 N N . LEU A 1 84 ? 14.696 15.499 24.506 1.00 94.69 84 LEU A N 1
ATOM 648 C CA . LEU A 1 84 ? 15.257 16.827 24.242 1.00 94.69 84 LEU A CA 1
ATOM 649 C C . LEU A 1 84 ? 15.465 17.659 25.516 1.00 94.69 84 LEU A C 1
ATOM 651 O O . LEU A 1 84 ? 16.283 18.574 25.506 1.00 94.69 84 LEU A O 1
ATOM 655 N N . GLN A 1 85 ? 14.721 17.376 26.589 1.00 91.06 85 GLN A N 1
ATOM 656 C CA . GLN A 1 85 ? 14.892 18.054 27.876 1.00 91.06 85 GLN A CA 1
ATOM 657 C C . GLN A 1 85 ? 16.072 17.482 28.665 1.00 91.06 85 GLN A C 1
ATOM 659 O O . GLN A 1 85 ? 16.760 18.247 29.330 1.00 91.06 85 GLN A O 1
ATOM 664 N N . ASP A 1 86 ? 16.338 16.178 28.545 1.00 77.12 86 ASP A N 1
ATOM 665 C CA . ASP A 1 86 ? 17.446 15.503 29.239 1.00 77.12 86 ASP A CA 1
ATOM 666 C C . ASP A 1 86 ? 18.843 15.921 28.721 1.00 77.12 86 ASP A C 1
ATOM 668 O O . ASP A 1 86 ? 19.840 15.737 29.419 1.00 77.12 86 ASP A O 1
ATOM 672 N N . ASP A 1 87 ? 18.919 16.509 27.520 1.00 60.44 87 ASP A N 1
ATOM 673 C CA . ASP A 1 87 ? 20.146 17.037 26.894 1.00 60.44 87 ASP A CA 1
ATOM 674 C C . ASP A 1 87 ? 20.448 18.518 27.252 1.00 60.44 87 ASP A C 1
ATOM 676 O O . ASP A 1 87 ? 21.398 19.099 26.712 1.00 60.44 87 ASP A O 1
ATOM 680 N N . THR A 1 88 ? 19.662 19.145 28.145 1.00 53.69 88 THR A N 1
ATOM 681 C CA . THR A 1 88 ? 19.840 20.551 28.587 1.00 53.69 88 THR A CA 1
ATOM 682 C C . THR A 1 88 ? 20.157 20.656 30.076 1.00 53.69 88 THR A C 1
ATOM 684 O O . THR A 1 88 ? 21.026 21.490 30.426 1.00 53.69 88 THR A O 1
#

Solvent-accessible surface area (backbone atoms only — not comparable to full-atom values): 5362 Å² total; per-residue (Å²): 79,102,61,62,79,93,66,48,76,46,79,38,81,24,46,85,46,44,56,40,73,54,43,73,66,45,79,48,66,48,100,86,68,48,83,45,72,42,81,34,61,77,29,62,76,66,39,52,52,88,56,13,35,54,34,30,29,77,70,36,17,41,58,46,60,87,79,78,87,76,78,72,64,70,88,50,51,64,60,55,54,50,59,62,56,76,78,108

Secondary structure (DSSP, 8-state):
--S-GGG---EEE-BPPEEPPPPPPEEEE-TTS-EEEEPPPPPPEEE--TTBHHHHHHTTPEEE----S----GGGHHHHHHHHHHT-